Protein AF-A0A8J9SDW8-F1 (afdb_monomer_lite)

Secondary structure (DSSP, 8-state):
-HHHHHHHHHHHTTSTTSGGGHHHHHHHHHHHHT-GGGHHHHHHHHHHHHHHHHHHHHHHHHTT-HHHHHHHHHHHHHHHHHHH-TTSHHHHHHHHHHHHHHHHS-HHHHHHHHHHTTSTHHHHHHHHHHHPPPPGGG--S----HHHHHHHH--PPPTTT-

pLDDT: mean 86.59, std 12.47, range [45.09, 97.38]

Foldseek 3Di:
DLVVVLVVQQVVLVHNLQLLSLLSLVVVLVVQVVDPVRLVVNLVSLLSLLSSLQVLLVLCVVVVNLLLSLLSLLLSCVVCCVSNPCVHPSSVSSVVSSVVSLVPDDPVSVVLSVVC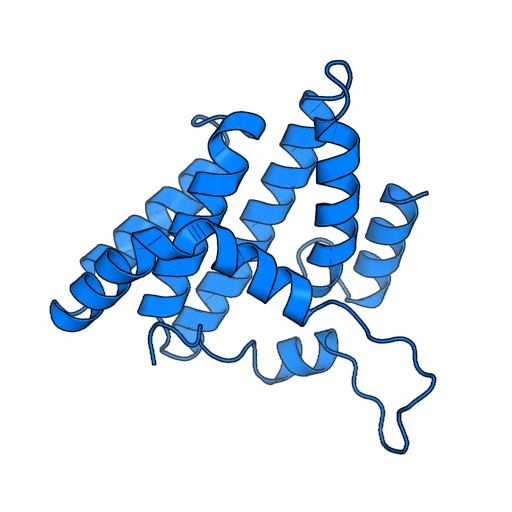NVVRPVSSVVSSVLSDDDPPPDDDDDDDHSSNVCVVRRDDGDPSRD

Structure (mmCIF, N/CA/C/O backbone):
data_AF-A0A8J9SDW8-F1
#
_entry.id   AF-A0A8J9SDW8-F1
#
loop_
_atom_site.group_PDB
_atom_site.id
_atom_site.type_symbol
_atom_site.label_atom_id
_atom_site.label_alt_id
_atom_site.label_comp_id
_atom_site.label_asym_id
_atom_site.label_entity_id
_atom_site.label_seq_id
_atom_site.pdbx_PDB_ins_code
_atom_site.Cartn_x
_atom_site.Cartn_y
_atom_site.Cartn_z
_atom_site.occupancy
_atom_site.B_iso_or_equiv
_atom_site.auth_seq_id
_atom_site.auth_comp_id
_atom_site.auth_asym_id
_atom_site.auth_atom_id
_atom_site.pdbx_PDB_model_num
ATOM 1 N N . MET A 1 1 ? 4.785 -6.252 -22.612 1.00 77.44 1 MET A N 1
ATOM 2 C CA . MET A 1 1 ? 3.365 -6.684 -22.536 1.00 77.44 1 MET A CA 1
ATOM 3 C C . MET A 1 1 ? 2.720 -6.301 -21.205 1.00 77.44 1 MET A C 1
ATOM 5 O O . MET A 1 1 ? 1.640 -5.732 -21.254 1.00 77.44 1 MET A O 1
ATOM 9 N N . LEU A 1 2 ? 3.369 -6.536 -20.055 1.00 84.56 2 LEU A N 1
ATOM 10 C CA . LEU A 1 2 ? 2.822 -6.205 -18.725 1.00 84.56 2 LEU A CA 1
ATOM 11 C C . LEU A 1 2 ? 2.604 -4.702 -18.482 1.00 84.56 2 LEU A C 1
ATOM 13 O O . LEU A 1 2 ? 1.553 -4.321 -17.991 1.00 84.56 2 LEU A O 1
ATOM 17 N N . GLU A 1 3 ? 3.521 -3.834 -18.913 1.00 84.88 3 GLU A N 1
ATOM 18 C CA . GLU A 1 3 ? 3.331 -2.375 -18.817 1.00 84.88 3 GLU A CA 1
ATOM 19 C C . GLU A 1 3 ? 2.068 -1.902 -19.559 1.00 84.88 3 GLU A C 1
ATOM 21 O O . GLU A 1 3 ? 1.244 -1.166 -19.021 1.00 84.88 3 GLU A O 1
ATOM 26 N N . LYS A 1 4 ? 1.857 -2.409 -20.781 1.00 87.12 4 LYS A N 1
ATOM 27 C CA . LYS A 1 4 ? 0.642 -2.140 -21.558 1.00 87.12 4 LYS A CA 1
ATOM 28 C C . LYS A 1 4 ? -0.612 -2.671 -20.857 1.00 87.12 4 LYS A C 1
ATOM 30 O O . LYS A 1 4 ? -1.649 -2.024 -20.931 1.00 87.12 4 LYS A O 1
ATOM 35 N N . ALA A 1 5 ? -0.524 -3.818 -20.181 1.00 85.00 5 ALA A N 1
ATOM 36 C CA . ALA A 1 5 ? -1.629 -4.342 -19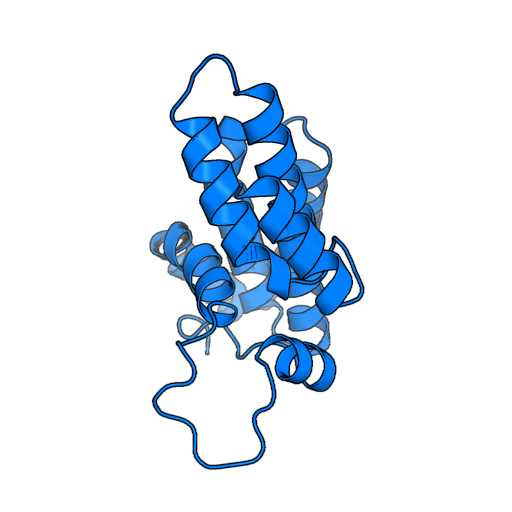.383 1.00 85.00 5 ALA A CA 1
ATOM 37 C C . ALA A 1 5 ? -1.952 -3.416 -18.198 1.00 85.00 5 ALA A C 1
ATOM 39 O O . ALA A 1 5 ? -3.113 -3.067 -18.018 1.00 85.00 5 ALA A O 1
ATOM 40 N N . ALA A 1 6 ? -0.942 -2.930 -17.468 1.00 87.06 6 ALA A N 1
ATOM 41 C CA . ALA A 1 6 ? -1.129 -1.983 -16.367 1.00 87.06 6 ALA A CA 1
ATOM 42 C C . ALA A 1 6 ? -1.748 -0.648 -16.828 1.00 87.06 6 ALA A C 1
ATOM 44 O O . ALA A 1 6 ? -2.579 -0.079 -16.120 1.00 87.06 6 ALA A O 1
ATOM 45 N N . LEU A 1 7 ? -1.375 -0.153 -18.014 1.00 89.12 7 LEU A N 1
ATOM 46 C CA . LEU A 1 7 ? -1.978 1.045 -18.613 1.00 89.12 7 LEU A CA 1
ATOM 47 C C . LEU A 1 7 ? -3.442 0.816 -19.001 1.00 89.12 7 LEU A C 1
ATOM 49 O O . LEU A 1 7 ? -4.305 1.585 -18.593 1.00 89.12 7 LEU A O 1
ATOM 53 N N . LEU A 1 8 ? -3.736 -0.276 -19.713 1.00 88.81 8 LEU A N 1
ATOM 54 C CA . LEU A 1 8 ? -5.112 -0.629 -20.077 1.00 88.81 8 LEU A CA 1
ATOM 55 C C . LEU A 1 8 ? -5.990 -0.829 -18.838 1.00 88.81 8 LEU A C 1
ATOM 57 O O . LEU A 1 8 ? -7.147 -0.413 -18.830 1.00 88.81 8 LEU A O 1
ATOM 61 N N . LYS A 1 9 ? -5.439 -1.440 -17.781 1.00 87.06 9 LYS A N 1
ATOM 62 C CA . LYS A 1 9 ? -6.146 -1.602 -16.513 1.00 87.06 9 LYS A CA 1
ATOM 63 C C . LYS A 1 9 ? -6.431 -0.249 -15.877 1.00 87.06 9 LYS A C 1
ATOM 65 O O . LYS A 1 9 ? -7.568 -0.031 -15.484 1.00 87.06 9 LYS A O 1
ATOM 70 N N . ALA A 1 10 ? -5.444 0.652 -15.826 1.00 89.81 10 ALA A N 1
ATOM 71 C CA . ALA A 1 10 ? -5.594 2.006 -15.290 1.00 89.81 10 ALA A CA 1
ATOM 72 C C . ALA A 1 10 ? -6.689 2.806 -16.008 1.00 89.81 10 ALA A C 1
ATOM 74 O O . ALA A 1 10 ? -7.493 3.451 -15.341 1.00 89.81 10 ALA A O 1
ATOM 75 N N . ASP A 1 11 ? -6.739 2.731 -17.340 1.00 90.75 11 ASP A N 1
ATOM 76 C CA . ASP A 1 11 ? -7.783 3.384 -18.135 1.00 90.75 11 ASP A CA 1
ATOM 77 C C . ASP A 1 11 ? -9.169 2.818 -17.804 1.00 90.75 11 ASP A C 1
ATOM 79 O O . ASP A 1 11 ? -10.135 3.566 -17.664 1.00 90.75 11 ASP A O 1
ATOM 83 N N . TRP A 1 12 ? -9.264 1.497 -17.633 1.00 86.62 12 TRP A N 1
ATOM 84 C CA . TRP A 1 12 ? -10.520 0.820 -17.319 1.00 86.62 12 TRP A CA 1
ATOM 85 C C . TRP A 1 12 ? -11.028 1.111 -15.897 1.00 86.62 12 TRP A C 1
ATOM 87 O O . TRP A 1 12 ? -12.217 1.365 -15.731 1.00 86.62 12 TRP A O 1
ATOM 97 N N . VAL A 1 13 ? -10.150 1.141 -14.885 1.00 85.94 13 VAL A N 1
ATOM 98 C CA . VAL A 1 13 ? -10.526 1.486 -13.495 1.00 85.94 13 VAL A CA 1
ATOM 99 C C . VAL A 1 13 ? -10.610 2.996 -13.230 1.00 85.94 13 VAL A C 1
ATOM 101 O O . VAL A 1 13 ? -10.759 3.419 -12.088 1.00 85.94 13 VAL A O 1
ATOM 104 N N . GLY A 1 14 ? -10.457 3.833 -14.261 1.00 85.00 14 GLY A N 1
ATOM 105 C CA . GLY A 1 14 ? -10.598 5.285 -14.138 1.00 85.00 14 GLY A CA 1
ATOM 106 C C . GLY A 1 14 ? -9.424 6.002 -13.461 1.00 85.00 14 GLY A C 1
ATOM 107 O O . GLY A 1 14 ? -9.571 7.151 -13.045 1.00 85.00 14 GLY A O 1
ATOM 108 N N . GLY A 1 15 ? -8.246 5.379 -13.358 1.00 89.00 15 GLY A N 1
ATOM 109 C CA . GLY A 1 15 ? -7.066 6.063 -12.841 1.00 89.00 15 GLY A CA 1
ATOM 110 C C . GLY A 1 15 ? -5.850 5.182 -12.574 1.00 89.00 15 GLY A C 1
ATOM 111 O O . GLY A 1 15 ? -5.934 4.028 -12.165 1.00 89.00 15 GLY A O 1
ATOM 112 N N . SER A 1 16 ? -4.666 5.782 -12.710 1.00 88.25 16 SER A N 1
ATOM 113 C CA . SER A 1 16 ? -3.375 5.122 -12.478 1.00 88.25 16 SER A CA 1
ATOM 114 C C . SER A 1 16 ? -3.069 4.821 -11.004 1.00 88.25 16 SER A C 1
ATOM 116 O O . SER A 1 16 ? -2.118 4.079 -10.732 1.00 88.25 16 SER A O 1
ATOM 118 N N . ARG A 1 17 ? -3.851 5.375 -10.069 1.00 90.19 17 ARG A N 1
ATOM 119 C CA . ARG A 1 17 ? -3.717 5.149 -8.622 1.00 90.19 17 ARG A CA 1
ATOM 120 C C . ARG A 1 17 ? -4.784 4.226 -8.029 1.00 90.19 17 ARG A C 1
ATOM 122 O O . ARG A 1 17 ? -4.687 3.864 -6.867 1.00 90.19 17 ARG A O 1
ATOM 129 N N . HIS A 1 18 ? -5.761 3.799 -8.821 1.00 91.69 18 HIS A N 1
ATOM 130 C CA . HIS A 1 18 ? -6.811 2.916 -8.330 1.00 91.69 18 HIS A CA 1
ATOM 131 C C . HIS A 1 18 ? -6.243 1.513 -8.011 1.00 91.69 18 HIS A C 1
ATOM 133 O O . HIS A 1 18 ? -5.499 0.955 -8.820 1.00 91.69 18 HIS A O 1
ATOM 139 N N . PRO A 1 19 ? -6.596 0.881 -6.878 1.00 92.56 19 PRO A N 1
ATOM 140 C CA . PRO A 1 19 ? -5.958 -0.361 -6.426 1.00 92.56 19 PRO A CA 1
ATOM 141 C C . PRO A 1 19 ? -6.199 -1.583 -7.317 1.00 92.56 19 PRO A C 1
ATOM 143 O O . PRO A 1 19 ? -5.419 -2.529 -7.293 1.00 92.56 19 PRO A O 1
ATOM 146 N N . GLY A 1 20 ? -7.197 -1.529 -8.193 1.00 91.69 20 GLY A N 1
ATOM 147 C CA . GLY A 1 20 ? -7.408 -2.516 -9.252 1.00 91.69 20 GLY A CA 1
ATOM 148 C C . GLY A 1 20 ? -6.257 -2.667 -10.257 1.00 91.69 20 GLY A C 1
ATOM 149 O O . GLY A 1 20 ? -6.291 -3.631 -11.009 1.00 91.69 20 GLY A O 1
ATOM 150 N N . VAL A 1 21 ? -5.256 -1.771 -10.276 1.00 93.56 21 VAL A N 1
ATOM 151 C CA . VAL A 1 21 ? -4.028 -1.947 -11.086 1.00 93.56 21 VAL A CA 1
ATOM 152 C C . VAL A 1 21 ? -2.898 -2.673 -10.348 1.00 93.56 21 VAL A C 1
ATOM 154 O O . VAL A 1 21 ? -1.838 -2.916 -10.926 1.00 93.56 21 VAL A O 1
ATOM 157 N N . LEU A 1 22 ? -3.069 -2.957 -9.051 1.00 94.44 22 LEU A N 1
ATOM 158 C CA . LEU A 1 22 ? -2.033 -3.583 -8.229 1.00 94.44 22 LEU A CA 1
ATOM 159 C C . LEU A 1 22 ? -1.574 -4.948 -8.763 1.00 94.44 22 LEU A C 1
ATOM 161 O O . LEU A 1 22 ? -0.366 -5.163 -8.736 1.00 94.44 22 LEU A O 1
ATOM 165 N N . PRO A 1 23 ? -2.448 -5.842 -9.273 1.00 93.44 23 PRO A N 1
ATOM 166 C CA . PRO A 1 23 ? -2.004 -7.119 -9.831 1.00 93.44 23 PRO A CA 1
ATOM 167 C C . PRO A 1 23 ? -1.002 -6.980 -10.980 1.00 93.44 23 PRO A C 1
ATOM 169 O O . PRO A 1 23 ? 0.033 -7.646 -10.996 1.00 93.44 23 PRO A O 1
ATOM 172 N N . GLU A 1 24 ? -1.277 -6.093 -11.937 1.00 94.00 24 GLU A N 1
ATOM 173 C CA . GLU A 1 24 ? -0.404 -5.880 -13.089 1.00 94.00 24 GLU A CA 1
ATOM 174 C C . GLU A 1 24 ? 0.905 -5.195 -12.687 1.00 94.00 24 GLU A C 1
ATOM 176 O O . GLU A 1 24 ? 1.962 -5.533 -13.224 1.00 94.00 24 GLU A O 1
ATOM 181 N N . LEU A 1 25 ? 0.850 -4.252 -11.738 1.00 95.25 25 LEU A N 1
ATOM 182 C CA . LEU A 1 25 ? 2.046 -3.605 -11.199 1.00 95.25 25 LEU A CA 1
ATOM 183 C C . LEU A 1 25 ? 2.905 -4.573 -10.384 1.00 95.25 25 LEU A C 1
ATOM 185 O O . LEU A 1 25 ? 4.124 -4.512 -10.492 1.00 95.25 25 LEU A O 1
ATOM 189 N N . ASP A 1 26 ? 2.295 -5.474 -9.615 1.00 95.19 26 ASP A N 1
ATOM 190 C CA . ASP A 1 26 ? 3.017 -6.478 -8.836 1.00 95.19 26 ASP A CA 1
ATOM 191 C C . ASP A 1 26 ? 3.762 -7.459 -9.748 1.00 95.19 26 ASP A C 1
ATOM 193 O O . ASP A 1 26 ? 4.966 -7.677 -9.596 1.00 95.19 26 ASP A O 1
ATOM 197 N N . ALA A 1 27 ? 3.077 -7.961 -10.781 1.00 94.31 27 ALA A N 1
ATOM 198 C CA . ALA A 1 27 ? 3.679 -8.833 -11.783 1.00 94.31 27 ALA A CA 1
ATOM 199 C C . ALA A 1 27 ? 4.805 -8.136 -12.568 1.00 94.31 27 ALA A C 1
ATOM 201 O O . ALA A 1 27 ? 5.842 -8.743 -12.841 1.00 94.31 27 ALA A O 1
ATOM 202 N N . LEU A 1 28 ? 4.615 -6.864 -12.939 1.00 95.19 28 LEU A N 1
ATOM 203 C CA . LEU A 1 28 ? 5.648 -6.071 -13.605 1.00 95.19 28 LEU A CA 1
ATOM 204 C C . LEU A 1 28 ? 6.846 -5.825 -12.680 1.00 95.19 28 LEU A C 1
ATOM 206 O O . LEU A 1 28 ? 7.979 -6.024 -13.105 1.00 95.19 28 LEU A O 1
ATOM 210 N N . GLY A 1 29 ? 6.603 -5.433 -11.429 1.00 94.69 29 GLY A N 1
ATOM 211 C CA . GLY A 1 29 ? 7.644 -5.177 -10.436 1.00 94.69 29 GLY A CA 1
ATOM 212 C C . GLY A 1 29 ? 8.521 -6.404 -10.209 1.00 94.69 29 GLY A C 1
ATOM 213 O O . GLY A 1 29 ? 9.737 -6.304 -10.322 1.00 94.69 29 GLY A O 1
ATOM 214 N N . GLY A 1 30 ? 7.912 -7.578 -10.014 1.00 94.62 30 GLY A N 1
ATOM 215 C CA . GLY A 1 30 ? 8.660 -8.826 -9.835 1.00 94.62 30 GLY A CA 1
ATOM 216 C C . GLY A 1 30 ? 9.508 -9.214 -11.053 1.00 94.62 30 GLY A C 1
ATOM 217 O O . GLY A 1 30 ? 10.603 -9.751 -10.898 1.00 94.62 30 GLY A O 1
ATOM 218 N N . LEU A 1 31 ? 9.044 -8.912 -12.273 1.00 95.44 31 LEU A N 1
ATOM 219 C CA . LEU A 1 31 ? 9.834 -9.132 -13.488 1.00 95.44 31 LEU A CA 1
ATOM 220 C C . LEU A 1 31 ? 11.046 -8.193 -13.563 1.00 95.44 31 LEU A C 1
ATOM 222 O O . LEU A 1 31 ? 12.125 -8.628 -13.959 1.00 95.44 31 LEU A O 1
ATOM 226 N N . LEU A 1 32 ? 10.863 -6.919 -13.210 1.00 95.50 32 LEU A N 1
ATOM 227 C CA . LEU A 1 32 ? 11.923 -5.910 -13.248 1.00 95.50 32 LEU A CA 1
ATOM 228 C C . LEU A 1 32 ? 12.981 -6.173 -12.171 1.00 95.50 32 LEU A C 1
ATOM 230 O O . LEU A 1 32 ? 14.171 -6.104 -12.453 1.00 95.50 32 LEU A O 1
ATOM 234 N N . GLU A 1 33 ? 12.558 -6.556 -10.966 1.00 94.44 33 GLU A N 1
ATOM 235 C CA . GLU A 1 33 ? 13.451 -6.906 -9.852 1.00 94.44 33 GLU A CA 1
ATOM 236 C C . GLU A 1 33 ? 14.367 -8.091 -10.171 1.00 94.44 33 GLU A C 1
ATOM 238 O O . GLU A 1 33 ? 15.486 -8.155 -9.665 1.00 94.44 33 GLU A O 1
ATOM 243 N N . ALA A 1 34 ? 13.926 -9.008 -11.038 1.00 95.19 34 ALA A N 1
ATOM 244 C CA . ALA A 1 34 ? 14.724 -10.150 -11.472 1.00 95.19 34 ALA A CA 1
ATOM 245 C C . ALA A 1 34 ? 15.902 -9.767 -12.392 1.00 95.19 34 ALA A C 1
ATOM 247 O O . ALA A 1 34 ? 16.725 -10.631 -12.704 1.00 95.19 34 ALA A O 1
ATOM 248 N N . ASN A 1 35 ? 15.991 -8.509 -12.841 1.00 93.69 35 ASN A N 1
ATOM 249 C CA . ASN A 1 35 ? 17.068 -8.018 -13.692 1.00 93.69 35 ASN A CA 1
ATOM 250 C C . ASN A 1 35 ? 17.765 -6.792 -13.071 1.00 93.69 35 ASN A C 1
ATOM 252 O O . ASN A 1 35 ? 17.161 -5.743 -12.848 1.00 93.69 35 ASN A O 1
ATOM 256 N N . GLU A 1 36 ? 19.071 -6.901 -12.822 1.00 91.94 36 GLU A N 1
ATOM 257 C CA . GLU A 1 36 ? 19.877 -5.824 -12.229 1.00 91.94 36 GLU A CA 1
ATOM 258 C C . GLU A 1 36 ? 19.964 -4.566 -13.110 1.00 91.94 36 GLU A C 1
ATOM 260 O O . GLU A 1 36 ? 20.147 -3.468 -12.592 1.00 91.94 36 GLU A O 1
ATOM 265 N N . GLU A 1 37 ? 19.783 -4.679 -14.428 1.00 94.62 37 GLU A N 1
ATOM 266 C CA . GLU A 1 37 ? 19.796 -3.511 -15.322 1.00 94.62 37 GLU A CA 1
ATOM 267 C C . GLU A 1 37 ? 18.527 -2.645 -15.182 1.00 94.62 37 GLU A C 1
ATOM 269 O O . GLU A 1 37 ? 18.509 -1.505 -15.636 1.00 94.62 37 GLU A O 1
ATOM 274 N N . TRP A 1 38 ? 17.472 -3.166 -14.543 1.00 95.44 38 TRP A N 1
ATOM 275 C CA . TRP A 1 38 ? 16.125 -2.577 -14.527 1.00 95.44 38 TRP A CA 1
ATOM 276 C C . TRP A 1 38 ? 15.725 -2.085 -13.129 1.00 95.44 38 TRP A C 1
ATOM 278 O O . TRP A 1 38 ? 14.546 -1.888 -12.839 1.00 95.44 38 TRP A O 1
ATOM 288 N N . GLN A 1 39 ? 16.700 -1.880 -12.240 1.00 93.19 39 GLN A N 1
ATOM 289 C CA . GLN A 1 39 ? 16.444 -1.508 -10.844 1.00 93.19 39 GLN A CA 1
ATOM 290 C C . GLN A 1 39 ? 15.747 -0.149 -10.704 1.00 93.19 39 GLN A C 1
ATOM 292 O O . GLN A 1 39 ? 14.920 0.024 -9.811 1.00 93.19 39 GLN A O 1
ATOM 297 N N . GLU A 1 40 ? 16.023 0.807 -11.595 1.00 94.56 40 GLU A N 1
ATOM 298 C CA . GLU A 1 40 ? 15.327 2.100 -11.591 1.00 94.56 40 GLU A CA 1
ATOM 299 C C . GLU A 1 40 ? 13.837 1.941 -11.926 1.00 94.56 40 GLU A C 1
ATOM 301 O O . GLU A 1 40 ? 12.982 2.506 -11.239 1.00 94.56 40 GLU A O 1
ATOM 306 N N . ASP A 1 41 ? 13.512 1.106 -12.915 1.00 94.94 41 ASP A N 1
ATOM 307 C CA . ASP A 1 41 ? 12.129 0.813 -13.292 1.00 94.94 41 ASP A CA 1
ATOM 308 C C . ASP A 1 41 ? 11.411 0.015 -12.197 1.00 94.94 41 ASP A C 1
ATOM 310 O O . ASP A 1 41 ? 10.263 0.316 -11.856 1.00 94.94 41 ASP A O 1
ATOM 314 N N . ALA A 1 42 ? 12.090 -0.965 -11.590 1.00 95.56 42 ALA A N 1
ATOM 315 C CA . ALA A 1 42 ? 11.575 -1.706 -10.440 1.00 95.56 42 ALA A CA 1
ATOM 316 C C . ALA A 1 42 ? 11.235 -0.755 -9.281 1.00 95.56 42 ALA A C 1
ATOM 318 O O . ALA A 1 42 ? 10.125 -0.787 -8.741 1.00 95.56 42 ALA A O 1
ATOM 319 N N . SER A 1 43 ? 12.158 0.155 -8.958 1.00 95.50 43 SER A N 1
ATOM 320 C CA . SER A 1 43 ? 11.987 1.187 -7.934 1.00 95.50 43 SER A CA 1
ATOM 321 C C . SER A 1 43 ? 10.791 2.095 -8.234 1.00 95.50 43 SER A C 1
ATOM 323 O O . SER A 1 43 ? 9.955 2.333 -7.358 1.00 95.50 43 SER A O 1
ATOM 325 N N . ALA A 1 44 ? 10.633 2.539 -9.484 1.00 95.06 44 ALA A N 1
ATOM 326 C CA . ALA A 1 44 ? 9.490 3.342 -9.912 1.00 95.06 44 ALA A CA 1
ATOM 327 C C . ALA A 1 44 ? 8.154 2.587 -9.777 1.00 95.06 44 ALA A C 1
ATOM 329 O O . ALA A 1 44 ? 7.177 3.143 -9.258 1.00 95.06 44 ALA A O 1
ATOM 330 N N . VAL A 1 45 ? 8.098 1.316 -10.187 1.00 96.19 45 VAL A N 1
ATOM 331 C CA . VAL A 1 45 ? 6.888 0.486 -10.084 1.00 96.19 45 VAL A CA 1
ATOM 332 C C . VAL A 1 45 ? 6.507 0.249 -8.622 1.00 96.19 45 VAL A C 1
ATOM 334 O O . VAL A 1 45 ? 5.362 0.511 -8.241 1.00 96.19 45 VAL A O 1
ATOM 337 N N . ARG A 1 46 ? 7.453 -0.149 -7.765 1.00 96.50 46 ARG A N 1
ATOM 338 C CA . ARG A 1 46 ? 7.195 -0.342 -6.328 1.00 96.50 46 ARG A CA 1
ATOM 339 C C . ARG A 1 46 ? 6.875 0.970 -5.610 1.00 96.50 46 ARG A C 1
ATOM 341 O O . ARG A 1 46 ? 5.982 1.016 -4.764 1.00 96.50 46 ARG A O 1
ATOM 348 N N . GLY A 1 47 ? 7.508 2.072 -6.008 1.00 96.12 47 GLY A N 1
ATOM 349 C CA . GLY A 1 47 ? 7.198 3.419 -5.531 1.00 96.12 47 GLY A CA 1
ATOM 350 C C . GLY A 1 47 ? 5.763 3.848 -5.852 1.00 96.12 47 GLY A C 1
ATOM 351 O O . GLY A 1 47 ? 5.109 4.483 -5.014 1.00 96.12 47 GLY A O 1
ATOM 352 N N . ARG A 1 48 ? 5.248 3.463 -7.028 1.00 95.62 48 ARG A N 1
ATOM 353 C CA . ARG A 1 48 ? 3.840 3.642 -7.406 1.00 95.62 48 ARG A CA 1
ATOM 354 C C . ARG A 1 48 ? 2.922 2.748 -6.579 1.00 95.62 48 ARG A C 1
ATOM 356 O O . ARG A 1 48 ? 1.933 3.255 -6.058 1.00 95.62 48 ARG A O 1
ATOM 363 N N . MET A 1 49 ? 3.255 1.468 -6.401 1.00 96.94 49 MET A N 1
ATOM 364 C CA . MET A 1 49 ? 2.467 0.551 -5.565 1.00 96.94 49 MET A CA 1
ATOM 365 C C . MET A 1 49 ? 2.326 1.065 -4.128 1.00 96.94 49 MET A C 1
ATOM 367 O O . MET A 1 49 ? 1.214 1.103 -3.611 1.00 96.94 49 MET A O 1
ATOM 371 N N . LEU A 1 50 ? 3.405 1.562 -3.512 1.00 96.94 50 LEU A N 1
ATOM 372 C CA . LEU A 1 50 ? 3.352 2.213 -2.194 1.00 96.94 50 LEU A CA 1
ATOM 373 C C . LEU A 1 50 ? 2.343 3.370 -2.157 1.00 96.94 50 LEU A C 1
ATOM 375 O O . LEU A 1 50 ? 1.581 3.505 -1.203 1.00 96.94 50 LEU A O 1
ATOM 379 N N . GLY A 1 51 ? 2.312 4.195 -3.206 1.00 96.19 51 GLY A N 1
ATOM 380 C CA . GLY A 1 51 ? 1.369 5.307 -3.314 1.00 96.19 51 GLY A CA 1
ATOM 381 C C . GLY A 1 51 ? -0.096 4.871 -3.420 1.00 96.19 51 GLY A C 1
ATOM 382 O O . GLY A 1 51 ? -0.969 5.609 -2.970 1.00 96.19 51 GLY A O 1
ATOM 383 N N . ILE A 1 52 ? -0.363 3.696 -3.990 1.00 96.06 52 ILE A N 1
ATOM 384 C CA . ILE A 1 52 ? -1.702 3.098 -4.087 1.00 96.06 52 ILE A CA 1
ATOM 385 C C . ILE A 1 52 ? -2.098 2.452 -2.756 1.00 96.06 52 ILE A C 1
ATOM 387 O O . ILE A 1 52 ? -3.198 2.667 -2.256 1.00 96.06 52 ILE A O 1
ATOM 391 N N . LEU A 1 53 ? -1.185 1.703 -2.133 1.00 96.50 53 LEU A N 1
ATOM 392 C CA . LEU A 1 53 ? -1.409 1.073 -0.828 1.00 96.50 53 LEU A CA 1
ATOM 393 C C . LEU A 1 53 ? -1.657 2.114 0.272 1.00 96.50 53 LEU A C 1
ATOM 395 O O . LEU A 1 53 ? -2.426 1.855 1.196 1.00 96.50 53 LEU A O 1
ATOM 399 N N . LEU A 1 54 ? -1.072 3.308 0.143 1.00 97.00 54 LEU A N 1
ATOM 400 C CA . LEU A 1 54 ? -1.390 4.453 0.992 1.00 97.00 54 LEU A CA 1
ATOM 401 C C . LEU A 1 54 ? -2.849 4.908 0.853 1.00 97.00 54 LEU A C 1
ATOM 403 O O . LEU A 1 54 ? -3.496 5.162 1.865 1.00 97.00 54 LEU A O 1
ATOM 407 N N . GLU A 1 55 ? -3.390 4.956 -0.366 1.00 95.44 55 GLU A N 1
ATOM 408 C CA . GLU A 1 55 ? -4.801 5.304 -0.588 1.00 95.44 55 GLU A CA 1
ATOM 409 C C . GLU A 1 55 ? -5.744 4.222 -0.048 1.00 95.44 55 GLU A C 1
ATOM 411 O O . GLU A 1 55 ? -6.760 4.539 0.568 1.00 95.44 55 GLU A O 1
ATOM 416 N N . VAL A 1 56 ? -5.374 2.945 -0.195 1.00 94.88 56 VAL A N 1
ATOM 417 C CA . VAL A 1 56 ? -6.107 1.826 0.422 1.00 94.88 56 VAL A CA 1
ATOM 418 C C . VAL A 1 56 ? -6.093 1.944 1.950 1.00 94.88 56 VAL A C 1
ATOM 420 O O . VAL A 1 56 ? -7.124 1.765 2.596 1.00 94.88 56 VAL A O 1
ATOM 423 N N . ALA A 1 57 ? -4.949 2.292 2.545 1.00 94.94 57 ALA A N 1
ATOM 424 C CA . ALA A 1 57 ? -4.850 2.525 3.982 1.00 94.94 57 ALA A CA 1
ATOM 425 C C . ALA A 1 57 ? -5.727 3.705 4.434 1.00 94.94 57 ALA A C 1
ATOM 427 O O . ALA A 1 57 ? -6.423 3.599 5.442 1.00 94.94 57 ALA A O 1
ATOM 428 N N . ASP A 1 58 ? -5.762 4.805 3.681 1.00 94.81 58 ASP A N 1
ATOM 429 C CA . ASP A 1 58 ? -6.653 5.931 3.976 1.00 94.81 58 ASP A CA 1
ATOM 430 C C . ASP A 1 58 ? -8.134 5.550 3.853 1.00 94.81 58 ASP A C 1
ATOM 432 O O . ASP A 1 58 ? -8.955 6.002 4.658 1.00 94.81 58 ASP A O 1
ATOM 436 N N . ARG A 1 59 ? -8.483 4.655 2.921 1.00 93.56 59 ARG A N 1
ATOM 437 C CA . ARG A 1 59 ? -9.834 4.093 2.834 1.00 93.56 59 ARG A CA 1
ATOM 438 C C . ARG A 1 59 ? -10.178 3.258 4.066 1.00 93.56 59 ARG A C 1
ATOM 440 O O . ARG A 1 59 ? -11.253 3.462 4.623 1.00 93.56 59 ARG A O 1
ATOM 447 N N . TYR A 1 60 ? -9.270 2.403 4.547 1.00 92.81 60 TYR A N 1
ATOM 448 C CA . TYR A 1 60 ? -9.459 1.690 5.818 1.00 92.81 60 TYR A CA 1
ATOM 449 C C . TYR A 1 60 ? -9.694 2.657 6.983 1.00 92.81 60 TYR A C 1
ATOM 451 O O . TYR A 1 60 ? -10.616 2.452 7.768 1.00 92.81 60 TYR A O 1
ATOM 459 N N . VAL A 1 61 ? -8.930 3.750 7.076 1.00 93.44 61 VAL A N 1
ATOM 460 C CA . VAL A 1 61 ? -9.147 4.779 8.110 1.00 93.44 61 VAL A CA 1
ATOM 461 C C . VAL A 1 61 ? -10.552 5.377 8.014 1.00 93.44 61 VAL A C 1
ATOM 463 O O . VAL A 1 61 ? -11.217 5.521 9.038 1.00 93.44 61 VAL A O 1
ATOM 466 N N . GLY A 1 62 ? -11.026 5.682 6.802 1.00 91.88 62 GLY A N 1
ATOM 467 C CA . GLY A 1 62 ? -12.387 6.177 6.567 1.00 91.88 62 GLY A CA 1
ATOM 468 C C . GLY A 1 62 ? -13.490 5.204 7.004 1.00 91.88 62 GLY A C 1
ATOM 469 O O . GLY A 1 62 ? -14.578 5.646 7.363 1.00 91.88 62 GLY A O 1
ATOM 470 N N . LEU A 1 63 ? -13.194 3.903 7.028 1.00 90.38 63 LEU A N 1
ATOM 471 C CA . LEU A 1 63 ? -14.083 2.839 7.506 1.00 90.38 63 LEU A CA 1
ATOM 472 C C . LEU A 1 63 ? -13.929 2.543 9.011 1.00 90.38 63 LEU A C 1
ATOM 474 O O . LEU A 1 63 ? -14.610 1.669 9.533 1.00 90.38 63 LEU A O 1
ATOM 478 N N . GLY A 1 64 ? -13.054 3.263 9.724 1.00 91.31 64 GLY A N 1
ATOM 479 C CA . GLY A 1 64 ? -12.763 3.031 11.146 1.00 91.31 64 GLY A CA 1
ATOM 480 C C . GLY A 1 64 ? -11.668 1.989 11.411 1.00 91.31 64 GLY A C 1
ATOM 481 O O . GLY A 1 64 ? -11.285 1.768 12.558 1.00 91.31 64 GLY A O 1
ATOM 482 N N . GLU A 1 65 ? -11.079 1.413 10.366 1.00 91.62 65 GLU A N 1
ATOM 483 C CA . GLU A 1 65 ? -10.135 0.291 10.418 1.00 91.62 65 GLU A CA 1
ATOM 484 C C . GLU A 1 65 ? -8.673 0.752 10.530 1.00 91.62 65 GLU A C 1
ATOM 486 O O . GLU A 1 65 ? -7.787 0.357 9.767 1.00 91.62 65 GLU A O 1
ATOM 491 N N . SER A 1 66 ? -8.394 1.620 11.506 1.00 93.12 66 SER A N 1
ATOM 492 C CA . SER A 1 66 ? -7.078 2.268 11.645 1.00 93.12 66 SER A CA 1
ATOM 493 C C . SER A 1 66 ? -5.939 1.284 11.952 1.00 93.12 66 SER A C 1
ATOM 495 O O . SER A 1 66 ? -4.804 1.502 11.521 1.00 93.12 66 SER A O 1
ATOM 497 N N . ALA A 1 67 ? -6.228 0.174 12.641 1.00 91.19 67 ALA A N 1
ATOM 498 C CA . ALA A 1 67 ? -5.256 -0.897 12.869 1.00 91.19 67 ALA A CA 1
ATOM 499 C C . ALA A 1 67 ? -4.870 -1.608 11.559 1.00 91.19 67 ALA A C 1
ATOM 501 O O . ALA A 1 67 ? -3.682 -1.809 11.300 1.00 91.19 67 ALA A O 1
ATOM 502 N N . SER A 1 68 ? -5.854 -1.929 10.709 1.00 91.25 68 SER A N 1
ATOM 503 C CA . SER A 1 68 ? -5.628 -2.533 9.386 1.00 91.25 68 SER A CA 1
ATOM 504 C C . SER A 1 68 ? -4.841 -1.600 8.469 1.00 91.25 68 SER A C 1
ATOM 506 O O . SER A 1 68 ? -3.895 -2.038 7.814 1.00 91.25 68 SER A O 1
ATOM 508 N N . ALA A 1 69 ? -5.165 -0.304 8.482 1.00 94.12 69 ALA A N 1
ATOM 509 C CA . ALA A 1 69 ? -4.423 0.719 7.750 1.00 94.12 69 ALA A CA 1
ATOM 510 C C . ALA A 1 69 ? -2.945 0.771 8.168 1.00 94.12 69 ALA A C 1
ATOM 512 O O . ALA A 1 69 ? -2.054 0.723 7.321 1.00 94.12 69 ALA A O 1
ATOM 513 N N . CYS A 1 70 ? -2.674 0.824 9.475 1.00 94.38 70 CYS A N 1
ATOM 514 C CA . CYS A 1 70 ? -1.311 0.865 10.004 1.00 94.38 70 CYS A CA 1
ATOM 515 C C . CYS A 1 70 ? -0.521 -0.398 9.625 1.00 94.38 70 CYS A C 1
ATOM 517 O O . CYS A 1 70 ? 0.583 -0.300 9.088 1.00 94.38 70 CYS A O 1
ATOM 519 N N . ALA A 1 71 ? -1.112 -1.579 9.822 1.00 91.88 71 ALA A N 1
ATOM 520 C CA . ALA A 1 71 ? -0.468 -2.847 9.496 1.00 91.88 71 ALA A CA 1
ATOM 521 C C . ALA A 1 71 ? -0.175 -3.002 7.993 1.00 91.88 71 ALA A C 1
ATOM 523 O O . ALA A 1 71 ? 0.878 -3.529 7.632 1.00 91.88 71 ALA A O 1
ATOM 524 N N . LEU A 1 72 ? -1.067 -2.518 7.119 1.00 93.94 72 LEU A N 1
ATOM 525 C CA . LEU A 1 72 ? -0.834 -2.505 5.674 1.00 93.94 72 LEU A CA 1
ATOM 526 C C . LEU A 1 72 ? 0.366 -1.626 5.304 1.00 93.94 72 LEU A C 1
ATOM 528 O O . LEU A 1 72 ? 1.200 -2.041 4.503 1.00 93.94 72 LEU A O 1
ATOM 532 N N . LEU A 1 73 ? 0.476 -0.430 5.887 1.00 94.81 73 LEU A N 1
ATOM 533 C CA . LEU A 1 73 ? 1.581 0.486 5.596 1.00 94.81 73 LEU A CA 1
ATOM 534 C C . LEU A 1 73 ? 2.925 -0.044 6.104 1.00 94.81 73 LEU A C 1
ATOM 536 O O . LEU A 1 73 ? 3.918 0.039 5.384 1.00 94.81 73 LEU A O 1
ATOM 540 N N . GLU A 1 74 ? 2.963 -0.619 7.310 1.00 92.50 74 GLU A N 1
ATOM 541 C CA . GLU A 1 74 ? 4.169 -1.282 7.829 1.00 92.50 74 GLU A CA 1
ATOM 542 C C . GLU A 1 74 ? 4.599 -2.451 6.924 1.00 92.50 74 GLU A C 1
ATOM 544 O O . GLU A 1 74 ? 5.793 -2.649 6.694 1.00 92.50 74 GLU A O 1
ATOM 549 N N . ALA A 1 75 ? 3.633 -3.182 6.360 1.00 91.94 75 ALA A N 1
ATOM 550 C CA . ALA A 1 75 ? 3.875 -4.232 5.377 1.00 91.94 75 ALA A CA 1
ATOM 551 C C . ALA A 1 75 ? 4.425 -3.750 4.055 1.00 91.94 75 ALA A C 1
ATOM 553 O O . ALA A 1 75 ? 5.475 -4.231 3.631 1.00 91.94 75 ALA A O 1
ATOM 554 N N . ALA A 1 76 ? 3.772 -2.767 3.457 1.00 93.44 76 ALA A N 1
ATOM 555 C CA . ALA A 1 76 ? 4.198 -2.219 2.187 1.00 93.44 76 ALA A CA 1
ATOM 556 C C . ALA A 1 76 ? 5.627 -1.660 2.264 1.00 93.44 76 ALA A C 1
ATOM 558 O O . ALA A 1 76 ? 6.435 -1.901 1.371 1.00 93.44 76 ALA A O 1
ATOM 559 N N . MET A 1 77 ? 5.968 -0.962 3.354 1.00 92.56 77 MET A N 1
ATOM 560 C CA . MET A 1 77 ? 7.325 -0.449 3.550 1.00 92.56 77 MET A CA 1
ATOM 561 C C . MET A 1 77 ? 8.346 -1.570 3.694 1.00 92.56 77 MET A C 1
ATOM 563 O O . MET A 1 77 ? 9.341 -1.554 2.985 1.00 92.56 77 MET A O 1
ATOM 567 N N . ARG A 1 78 ? 8.097 -2.562 4.555 1.00 90.50 78 ARG A N 1
ATOM 568 C CA . ARG A 1 78 ? 9.050 -3.660 4.764 1.00 90.50 78 ARG A CA 1
ATOM 569 C C . ARG A 1 78 ? 9.310 -4.466 3.493 1.00 90.50 78 ARG A C 1
ATOM 571 O O . ARG A 1 78 ? 10.401 -4.993 3.320 1.00 90.50 78 ARG A O 1
ATOM 578 N N . GLU A 1 79 ? 8.297 -4.611 2.648 1.00 91.31 79 GLU A N 1
ATOM 579 C CA . GLU A 1 79 ? 8.412 -5.374 1.407 1.00 91.31 79 GLU A CA 1
ATOM 580 C C . GLU A 1 79 ? 9.195 -4.615 0.333 1.00 91.31 79 GLU A C 1
ATOM 582 O O . GLU A 1 79 ? 9.999 -5.211 -0.375 1.00 91.31 79 GLU A O 1
ATOM 587 N N . TYR A 1 80 ? 8.998 -3.298 0.232 1.00 92.62 80 TYR A N 1
ATOM 588 C CA . TYR A 1 80 ? 9.504 -2.518 -0.898 1.00 92.62 80 TYR A CA 1
ATOM 589 C C . TYR A 1 80 ? 10.635 -1.544 -0.557 1.00 92.62 80 TYR A C 1
ATOM 591 O O . TYR A 1 80 ? 11.195 -0.943 -1.470 1.00 92.62 80 TYR A O 1
ATOM 599 N N . GLU A 1 81 ? 11.008 -1.357 0.713 1.00 91.19 81 GLU A N 1
ATOM 600 C CA . GLU A 1 81 ? 12.018 -0.359 1.099 1.00 91.19 81 GLU A CA 1
ATOM 601 C C . GLU A 1 81 ? 13.408 -0.615 0.513 1.00 91.19 81 GLU A C 1
ATOM 603 O O . GLU A 1 81 ? 14.092 0.351 0.179 1.00 91.19 81 GLU A O 1
ATOM 608 N N . GLU A 1 82 ? 13.811 -1.877 0.352 1.00 92.06 82 GLU A N 1
ATOM 609 C CA . GLU A 1 82 ? 15.111 -2.245 -0.225 1.00 92.06 82 GLU A CA 1
ATOM 610 C C . GLU A 1 82 ? 15.187 -1.851 -1.708 1.00 92.06 82 GLU A C 1
ATOM 612 O O . GLU A 1 82 ? 16.168 -1.258 -2.148 1.00 92.06 82 GLU A O 1
ATOM 617 N N . VAL A 1 83 ? 14.111 -2.099 -2.463 1.00 94.00 83 VAL A N 1
ATOM 618 C CA . VAL A 1 83 ? 14.028 -1.806 -3.906 1.00 94.00 83 VAL A CA 1
ATOM 619 C C . VAL A 1 83 ? 13.799 -0.313 -4.161 1.00 94.00 83 VAL A C 1
ATOM 621 O O . VAL A 1 83 ? 14.383 0.295 -5.057 1.00 94.00 83 V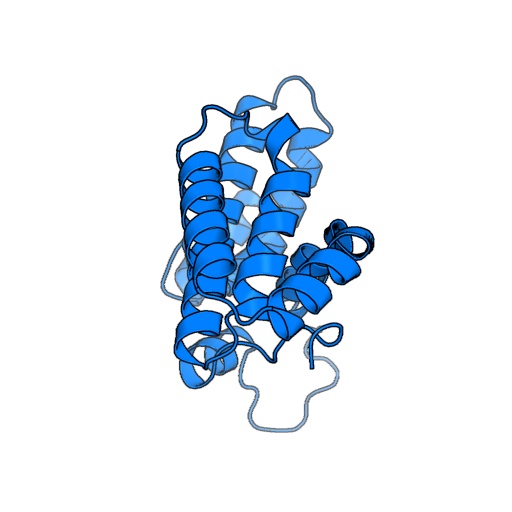AL A O 1
ATOM 624 N N . VAL A 1 84 ? 12.934 0.315 -3.364 1.00 94.62 84 VAL A N 1
ATOM 625 C CA . VAL A 1 84 ? 12.532 1.717 -3.550 1.00 94.62 84 VAL A CA 1
ATOM 626 C C . VAL A 1 84 ? 13.540 2.690 -2.927 1.00 94.62 84 VAL A C 1
ATOM 628 O O . VAL A 1 84 ? 13.722 3.815 -3.397 1.00 94.62 84 VAL A O 1
ATOM 631 N N . GLY A 1 85 ? 14.206 2.269 -1.855 1.00 94.00 85 GLY A N 1
ATOM 632 C CA . GLY A 1 85 ? 15.129 3.070 -1.069 1.00 94.00 85 GLY A CA 1
ATOM 633 C C . GLY A 1 85 ? 14.439 3.956 -0.024 1.00 94.00 85 GLY A C 1
ATOM 634 O O . GLY A 1 85 ? 13.474 4.679 -0.286 1.00 94.00 85 GLY A O 1
ATOM 635 N N . LEU A 1 86 ? 15.026 4.009 1.176 1.00 92.31 86 LEU A N 1
ATOM 636 C CA . LEU A 1 86 ? 14.509 4.745 2.345 1.00 92.31 86 LEU A CA 1
ATOM 637 C C . LEU A 1 86 ? 14.261 6.247 2.114 1.00 92.31 86 LEU A C 1
ATOM 639 O O . LEU A 1 86 ? 13.478 6.888 2.818 1.00 92.31 86 LEU A O 1
ATOM 643 N N . LYS A 1 87 ? 14.957 6.859 1.148 1.00 91.75 87 LYS A N 1
ATOM 644 C CA . LYS A 1 87 ? 14.830 8.297 0.863 1.00 91.75 87 LYS A CA 1
ATOM 645 C C . LYS A 1 87 ? 13.667 8.629 -0.071 1.00 91.75 87 LYS A C 1
ATOM 647 O O . LYS A 1 87 ? 13.348 9.821 -0.180 1.00 91.75 87 LYS A O 1
ATOM 652 N N . HIS A 1 88 ? 13.044 7.632 -0.695 1.00 91.31 88 HIS A N 1
ATOM 653 C CA . HIS A 1 88 ? 11.986 7.832 -1.673 1.00 91.31 88 HIS A CA 1
ATOM 654 C C . HIS A 1 88 ? 10.748 8.509 -1.051 1.00 91.31 88 HIS A C 1
ATOM 656 O O . HIS A 1 88 ? 10.371 8.189 0.085 1.00 91.31 88 HIS A O 1
ATOM 662 N N . PRO A 1 89 ? 10.080 9.436 -1.764 1.00 94.19 89 PRO A N 1
ATOM 663 C CA . PRO A 1 89 ? 8.902 10.134 -1.248 1.00 94.19 89 PRO A CA 1
ATOM 664 C C . PRO A 1 89 ? 7.770 9.204 -0.792 1.00 94.19 89 PRO A C 1
ATOM 666 O O . PRO A 1 89 ? 7.215 9.429 0.282 1.00 94.19 89 PRO A O 1
ATOM 669 N N . SER A 1 90 ? 7.465 8.141 -1.547 1.00 92.56 90 SER A N 1
ATOM 670 C CA . SER A 1 90 ? 6.394 7.193 -1.187 1.00 92.56 90 SER A CA 1
ATOM 671 C C . SER A 1 90 ? 6.680 6.441 0.114 1.00 92.56 90 SER A C 1
ATOM 673 O O . SER A 1 90 ? 5.777 6.293 0.934 1.00 92.56 90 SER A O 1
ATOM 675 N N . VAL A 1 91 ? 7.934 6.029 0.347 1.00 94.56 91 VAL A N 1
ATOM 676 C CA . VAL A 1 91 ? 8.342 5.360 1.597 1.00 94.56 91 VAL A CA 1
ATOM 677 C C . VAL A 1 91 ? 8.161 6.314 2.775 1.00 94.56 91 VAL A C 1
ATOM 679 O O . VAL A 1 91 ? 7.520 5.974 3.764 1.00 94.56 91 VAL A O 1
ATOM 682 N N . LYS A 1 92 ? 8.624 7.564 2.639 1.00 96.19 92 LYS A N 1
ATOM 683 C CA . LYS A 1 92 ? 8.447 8.598 3.673 1.00 96.19 92 LYS A CA 1
ATOM 684 C C . LYS A 1 92 ? 6.978 8.902 3.965 1.00 96.19 92 LYS A C 1
ATOM 686 O O . LYS A 1 92 ? 6.634 9.153 5.118 1.00 96.19 92 LYS A O 1
ATOM 691 N N . ALA A 1 93 ? 6.127 8.923 2.940 1.00 95.81 93 ALA A N 1
ATOM 692 C CA . ALA A 1 93 ? 4.696 9.154 3.103 1.00 95.81 93 ALA A CA 1
ATOM 693 C C . ALA A 1 93 ? 4.036 8.008 3.885 1.00 95.81 93 ALA A C 1
ATOM 695 O O . ALA A 1 93 ? 3.345 8.272 4.869 1.00 95.81 93 ALA A O 1
ATOM 696 N N . CYS A 1 94 ? 4.326 6.755 3.513 1.00 95.75 94 CYS A N 1
ATOM 697 C CA . CYS A 1 94 ? 3.846 5.575 4.233 1.00 95.75 94 CYS A CA 1
ATOM 698 C C . CYS A 1 94 ? 4.329 5.570 5.687 1.00 95.75 94 CYS A C 1
ATOM 700 O O . CYS A 1 94 ? 3.525 5.352 6.589 1.00 95.75 94 CYS A O 1
ATOM 702 N N . PHE A 1 95 ? 5.604 5.897 5.924 1.00 95.94 95 PHE A N 1
ATOM 703 C CA . PHE A 1 95 ? 6.190 5.937 7.265 1.00 95.94 95 PHE A CA 1
ATOM 704 C C . PHE A 1 95 ? 5.474 6.943 8.161 1.00 95.94 95 PHE A C 1
ATOM 706 O O . PHE A 1 95 ? 4.970 6.585 9.223 1.00 95.94 95 PHE A O 1
ATOM 713 N N . ARG A 1 96 ? 5.363 8.197 7.704 1.00 97.31 96 ARG A N 1
ATOM 714 C CA . ARG A 1 96 ? 4.688 9.261 8.461 1.00 97.31 96 ARG A CA 1
ATOM 715 C C . ARG A 1 96 ? 3.236 8.910 8.749 1.00 97.31 96 ARG A C 1
ATOM 717 O O . ARG A 1 96 ? 2.741 9.182 9.840 1.00 97.31 96 ARG A O 1
ATOM 724 N N . ARG A 1 97 ? 2.546 8.317 7.771 1.00 97.38 97 ARG A N 1
ATOM 725 C CA . ARG A 1 97 ? 1.148 7.931 7.935 1.00 97.38 97 ARG A CA 1
ATOM 726 C C . ARG A 1 97 ? 1.000 6.784 8.934 1.00 97.38 97 ARG A C 1
ATOM 728 O O . ARG A 1 97 ? 0.145 6.872 9.808 1.00 97.38 97 ARG A O 1
ATOM 735 N N . ALA A 1 98 ?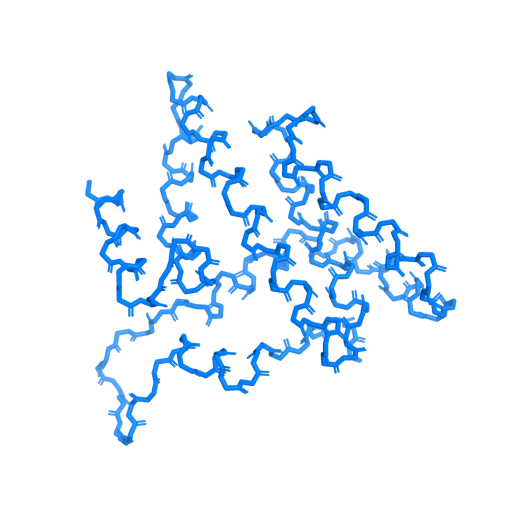 1.851 5.764 8.860 1.00 95.19 98 ALA A N 1
ATOM 736 C CA . ALA A 1 98 ? 1.859 4.655 9.810 1.00 95.19 98 ALA A CA 1
ATOM 737 C C . ALA A 1 98 ? 2.166 5.130 11.239 1.00 95.19 98 ALA A C 1
ATOM 739 O O . ALA A 1 98 ? 1.457 4.745 12.164 1.00 95.19 98 ALA A O 1
ATOM 740 N N . GLU A 1 99 ? 3.156 6.010 11.413 1.00 95.94 99 GLU A N 1
ATOM 741 C CA . GLU A 1 99 ? 3.522 6.600 12.709 1.00 95.94 99 GLU A CA 1
ATOM 742 C C . GLU A 1 99 ? 2.368 7.413 13.311 1.00 95.94 99 GLU A C 1
ATOM 744 O O . GLU A 1 99 ? 2.037 7.258 14.491 1.00 95.94 99 GLU A O 1
ATOM 749 N N . GLN A 1 100 ? 1.710 8.239 12.491 1.00 96.81 100 GLN A N 1
ATOM 750 C CA . GLN A 1 100 ? 0.539 9.005 12.907 1.00 96.81 100 GLN A CA 1
ATOM 751 C C . GLN A 1 100 ? -0.604 8.085 13.352 1.00 96.81 100 GLN A C 1
ATOM 753 O O . GLN A 1 100 ? -1.211 8.325 14.394 1.00 96.81 100 GLN A O 1
ATOM 758 N N . LEU A 1 101 ? -0.906 7.044 12.568 1.00 95.50 101 LEU A N 1
ATOM 759 C CA . LEU A 1 101 ? -1.955 6.087 12.908 1.00 95.50 101 LEU A CA 1
ATOM 760 C C . LEU A 1 101 ? -1.620 5.373 14.211 1.00 95.50 101 LEU A C 1
ATOM 762 O O . LEU A 1 101 ? -2.415 5.425 15.143 1.00 95.50 101 LEU A O 1
ATOM 766 N N . LEU A 1 102 ? -0.421 4.798 14.315 1.00 93.75 102 LEU A N 1
ATOM 767 C CA . LEU A 1 102 ? 0.021 4.070 15.498 1.00 93.75 102 LEU A CA 1
ATOM 768 C C . LEU A 1 102 ? -0.053 4.933 16.763 1.00 93.75 102 LEU A C 1
ATOM 770 O O . LEU A 1 102 ? -0.498 4.448 17.796 1.00 93.75 102 LEU A O 1
ATOM 774 N N . SER A 1 103 ? 0.317 6.214 16.682 1.00 94.75 103 SER A N 1
ATOM 775 C CA . SER A 1 103 ? 0.268 7.146 17.820 1.00 94.75 103 SER A CA 1
ATOM 776 C C . SER A 1 103 ? -1.153 7.450 18.303 1.00 94.75 103 SER A C 1
ATOM 778 O O . SER A 1 103 ? -1.350 7.745 19.479 1.00 94.75 103 SER A O 1
ATOM 780 N N . ASN A 1 104 ? -2.138 7.365 17.408 1.00 95.00 104 ASN A N 1
ATOM 781 C CA . ASN A 1 104 ? -3.546 7.619 17.713 1.00 95.00 104 ASN A CA 1
ATOM 782 C C . ASN A 1 104 ? -4.315 6.347 18.100 1.00 95.00 104 ASN A C 1
ATOM 784 O O . ASN A 1 104 ? -5.471 6.436 18.516 1.00 95.00 104 ASN A O 1
ATOM 788 N N . LEU A 1 105 ? -3.705 5.166 17.950 1.00 93.56 105 LEU A N 1
ATOM 789 C CA . LEU A 1 105 ? -4.349 3.898 18.260 1.00 93.56 105 LEU A CA 1
ATOM 790 C C . LEU A 1 105 ? -4.412 3.642 19.780 1.00 93.56 105 LEU A C 1
ATOM 792 O O . LEU A 1 105 ? -3.416 3.827 20.492 1.00 93.56 105 LEU A O 1
ATOM 796 N N . PRO A 1 106 ? -5.547 3.118 20.280 1.00 93.56 106 PRO A N 1
ATOM 797 C CA . PRO A 1 106 ? -5.636 2.515 21.605 1.00 93.56 106 PRO A CA 1
ATOM 798 C C . PRO A 1 106 ? -4.540 1.465 21.855 1.00 93.56 106 PRO A C 1
ATOM 800 O O . PRO A 1 106 ? -4.037 0.834 20.924 1.00 93.56 106 PRO A O 1
ATOM 803 N N . GLU A 1 107 ? -4.147 1.272 23.117 1.00 91.12 107 GLU A N 1
ATOM 804 C CA . GLU A 1 107 ? -3.075 0.333 23.495 1.00 91.12 107 GLU A CA 1
ATOM 805 C C . GLU A 1 107 ? -3.351 -1.106 23.027 1.00 91.12 107 GLU A C 1
ATOM 807 O O . GLU A 1 107 ? -2.455 -1.764 22.503 1.00 91.12 107 GLU A O 1
ATOM 812 N N . ASP A 1 108 ? -4.593 -1.577 23.132 1.00 89.50 108 ASP A N 1
ATOM 813 C CA . ASP A 1 108 ? -5.012 -2.898 22.656 1.00 89.50 108 ASP A CA 1
ATOM 814 C C . ASP A 1 108 ? -4.827 -3.045 21.137 1.00 89.50 108 ASP A C 1
ATOM 816 O O . ASP A 1 108 ? -4.300 -4.054 20.663 1.00 89.50 108 ASP A O 1
ATOM 820 N N . GLN A 1 109 ? -5.169 -2.013 20.360 1.00 89.06 109 GLN A N 1
ATOM 821 C CA . GLN A 1 109 ? -4.964 -2.021 18.911 1.00 89.06 109 GLN A CA 1
ATOM 822 C C . GLN A 1 109 ? -3.485 -1.914 18.532 1.00 89.06 109 GLN A C 1
ATOM 824 O O . GLN A 1 109 ? -3.042 -2.597 17.608 1.00 89.06 109 GLN A O 1
ATOM 829 N N . ARG A 1 110 ? -2.689 -1.129 19.268 1.00 89.62 110 ARG A N 1
ATOM 830 C CA . ARG A 1 110 ? -1.229 -1.087 19.082 1.00 89.62 110 ARG A CA 1
ATOM 831 C C . ARG A 1 110 ? -0.599 -2.459 19.306 1.00 89.62 110 ARG A C 1
ATOM 833 O O . ARG A 1 110 ? 0.269 -2.860 18.532 1.00 89.62 110 ARG A O 1
ATOM 840 N N . GLN A 1 111 ? -1.063 -3.208 20.306 1.00 87.75 111 GLN A N 1
ATOM 841 C CA . GLN A 1 111 ? -0.611 -4.578 20.552 1.00 87.75 111 GLN A CA 1
ATOM 842 C C . GLN A 1 111 ? -1.034 -5.538 19.437 1.00 87.75 111 GLN A C 1
ATOM 844 O O . GLN A 1 111 ? -0.215 -6.355 19.010 1.00 87.75 111 GLN A O 1
ATOM 849 N N . LYS A 1 112 ? -2.260 -5.412 18.909 1.00 86.50 112 LYS A N 1
ATOM 850 C CA . LYS A 1 112 ? -2.703 -6.180 17.733 1.00 86.50 112 LYS A CA 1
ATOM 851 C C . LYS A 1 112 ? -1.800 -5.916 16.520 1.00 86.50 112 LYS A C 1
ATOM 853 O O . LYS A 1 112 ? -1.304 -6.868 15.919 1.00 86.50 112 LYS A O 1
ATOM 858 N N . VAL A 1 113 ? -1.515 -4.648 16.205 1.00 87.75 113 VAL A N 1
ATOM 859 C CA . VAL A 1 113 ? -0.593 -4.270 15.115 1.00 87.75 113 VAL A CA 1
ATOM 860 C C . VAL A 1 113 ? 0.805 -4.841 15.369 1.00 87.75 113 VAL A C 1
ATOM 862 O O . VAL A 1 113 ? 1.371 -5.495 14.495 1.00 87.75 113 VAL A O 1
ATOM 865 N N . ALA A 1 114 ? 1.339 -4.696 16.585 1.00 86.69 114 ALA A N 1
ATOM 866 C CA . ALA A 1 114 ? 2.643 -5.241 16.956 1.00 86.69 114 ALA A CA 1
ATOM 867 C C . ALA A 1 114 ? 2.706 -6.778 16.840 1.00 86.69 114 ALA A C 1
ATOM 869 O O . ALA A 1 114 ? 3.716 -7.318 16.390 1.00 86.69 114 ALA A O 1
ATOM 870 N N . GLY A 1 115 ? 1.634 -7.492 17.196 1.00 82.62 115 GLY A N 1
ATOM 871 C CA . GLY A 1 115 ? 1.516 -8.940 17.006 1.00 82.62 115 GLY A CA 1
ATOM 872 C C . GLY A 1 115 ? 1.442 -9.330 15.528 1.00 82.62 115 GLY A C 1
ATOM 873 O O . GLY A 1 115 ? 2.086 -10.289 15.094 1.00 82.62 115 GLY A O 1
ATOM 874 N N . ALA A 1 116 ? 0.735 -8.529 14.731 1.00 79.69 116 ALA A N 1
ATOM 875 C CA . ALA A 1 116 ? 0.627 -8.693 13.289 1.00 79.69 116 ALA A CA 1
ATOM 876 C C . ALA A 1 116 ? 1.932 -8.368 12.537 1.00 79.69 116 ALA A C 1
ATOM 878 O O . ALA A 1 116 ? 2.082 -8.817 11.400 1.00 79.69 116 ALA A O 1
ATOM 879 N N . ARG A 1 117 ? 2.928 -7.717 13.172 1.00 75.00 117 ARG A N 1
ATOM 880 C CA . ARG A 1 117 ? 4.249 -7.420 12.567 1.00 75.00 117 ARG A CA 1
ATOM 881 C C . ARG A 1 117 ? 5.011 -8.648 12.056 1.00 75.00 117 ARG A C 1
ATOM 883 O O . ARG A 1 117 ? 5.927 -8.535 11.239 1.00 75.00 117 ARG A O 1
ATOM 890 N N . ARG A 1 118 ? 4.659 -9.842 12.532 1.00 70.19 118 ARG A N 1
ATOM 891 C CA . ARG A 1 118 ? 5.234 -11.105 12.043 1.00 70.19 118 ARG A CA 1
ATOM 892 C C . ARG A 1 118 ? 4.553 -11.622 10.770 1.00 70.19 118 ARG A C 1
ATOM 894 O O . ARG A 1 118 ? 5.179 -12.365 10.028 1.00 70.19 118 ARG A O 1
ATOM 901 N N . ALA A 1 119 ? 3.318 -11.203 10.496 1.00 67.06 119 ALA A N 1
ATOM 902 C CA . ALA A 1 119 ? 2.521 -11.591 9.325 1.00 67.06 119 ALA A CA 1
ATOM 903 C C . ALA A 1 119 ? 2.633 -10.597 8.148 1.00 67.06 119 ALA A C 1
ATOM 905 O O . ALA A 1 119 ? 1.899 -10.700 7.167 1.00 67.06 119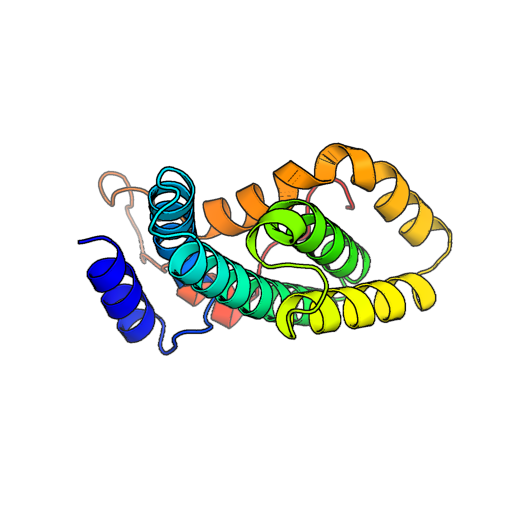 ALA A O 1
ATOM 906 N N . VAL A 1 120 ? 3.554 -9.642 8.255 1.00 62.03 120 VAL A N 1
ATOM 907 C CA . VAL A 1 120 ? 3.679 -8.423 7.445 1.00 62.03 120 VAL A CA 1
ATOM 908 C C . VAL A 1 120 ? 3.732 -8.669 5.929 1.00 62.03 120 VAL A C 1
ATOM 910 O O . VAL A 1 120 ? 2.879 -8.111 5.246 1.00 62.03 120 VAL A O 1
ATOM 913 N N . PRO A 1 121 ? 4.550 -9.590 5.381 1.00 62.78 121 PRO A N 1
ATOM 914 C CA . PRO A 1 121 ? 4.545 -9.860 3.934 1.00 62.78 121 PRO A CA 1
ATOM 915 C C . PRO A 1 121 ? 3.212 -10.410 3.391 1.00 62.78 121 PRO A C 1
ATOM 917 O O . PRO A 1 121 ? 2.959 -10.400 2.195 1.00 62.78 121 PRO A O 1
ATOM 920 N N . SER A 1 122 ? 2.322 -10.927 4.249 1.00 76.81 122 SER A N 1
ATOM 921 C CA . SER A 1 122 ? 1.042 -11.481 3.785 1.00 76.81 122 SER A CA 1
ATOM 922 C C . SER A 1 122 ? -0.016 -10.416 3.502 1.00 76.81 122 SER A C 1
ATOM 924 O O . SER A 1 122 ? -1.007 -10.715 2.840 1.00 76.81 122 SER A O 1
ATOM 926 N N . PHE A 1 123 ? 0.140 -9.191 4.011 1.00 85.50 123 PHE A N 1
ATOM 927 C CA . PHE A 1 123 ? -0.912 -8.177 3.912 1.00 85.50 123 PHE A CA 1
ATOM 928 C C . PHE A 1 123 ? -0.944 -7.482 2.559 1.00 85.50 123 PHE A C 1
ATOM 930 O O . PHE A 1 123 ? -2.031 -7.331 2.004 1.00 85.50 123 PHE A O 1
ATOM 937 N N . VAL A 1 124 ? 0.217 -7.146 1.992 1.00 89.94 124 VAL A N 1
ATOM 938 C CA . VAL A 1 124 ? 0.286 -6.591 0.635 1.00 89.94 124 VAL A CA 1
ATOM 939 C C . VAL A 1 124 ? -0.254 -7.609 -0.362 1.00 89.94 124 VAL A C 1
ATOM 941 O O . VAL A 1 124 ? -1.198 -7.306 -1.085 1.00 89.94 124 VAL A O 1
ATOM 944 N N . HIS A 1 125 ? 0.222 -8.856 -0.302 1.00 89.06 125 HIS A N 1
ATOM 945 C CA . HIS A 1 125 ? -0.285 -9.937 -1.148 1.00 89.06 125 HIS A CA 1
ATOM 946 C C . HIS A 1 125 ? -1.793 -10.172 -1.008 1.00 89.06 125 HIS A C 1
ATOM 948 O O . HIS A 1 125 ? -2.456 -10.440 -2.004 1.00 89.06 125 HIS A O 1
ATOM 954 N N . LYS A 1 126 ? -2.367 -10.057 0.198 1.00 88.44 126 LYS A N 1
ATOM 955 C CA . LYS A 1 126 ? -3.826 -10.157 0.385 1.00 88.44 126 LYS A CA 1
ATOM 956 C C . LYS A 1 126 ? -4.568 -9.031 -0.324 1.00 88.44 126 LYS A C 1
ATOM 958 O O . LYS A 1 126 ? -5.566 -9.309 -0.979 1.00 88.44 126 LYS A O 1
ATOM 963 N N . VAL A 1 127 ? -4.081 -7.794 -0.220 1.00 90.19 127 VAL A N 1
ATOM 964 C CA . VAL A 1 127 ? -4.671 -6.650 -0.930 1.00 90.19 127 VAL A CA 1
ATOM 965 C C . VAL A 1 127 ? -4.538 -6.836 -2.442 1.00 90.19 127 VAL A C 1
ATOM 967 O O . VAL A 1 127 ? -5.532 -6.717 -3.144 1.00 90.19 127 VAL A O 1
ATOM 970 N N . VAL A 1 128 ? -3.363 -7.219 -2.950 1.00 91.94 128 VAL A N 1
ATOM 971 C CA . VAL A 1 128 ? -3.157 -7.503 -4.383 1.00 91.94 128 VAL A CA 1
ATOM 972 C C . VAL A 1 128 ? -4.095 -8.621 -4.859 1.00 91.94 128 VAL A C 1
ATOM 974 O O . VAL A 1 128 ? -4.814 -8.462 -5.845 1.00 91.94 128 VAL A O 1
ATOM 977 N N . ALA A 1 129 ? -4.172 -9.735 -4.125 1.00 88.44 129 ALA A N 1
ATOM 978 C CA . ALA A 1 129 ? -5.047 -10.861 -4.450 1.00 88.44 129 ALA A CA 1
ATOM 979 C C . ALA A 1 129 ? -6.539 -10.502 -4.377 1.00 88.44 129 ALA A C 1
ATOM 981 O O . ALA A 1 129 ? -7.349 -11.053 -5.131 1.00 88.44 129 ALA A O 1
ATOM 982 N N . ALA A 1 130 ? -6.913 -9.546 -3.522 1.00 87.19 130 ALA A N 1
ATOM 983 C CA . ALA A 1 130 ? -8.264 -9.011 -3.486 1.00 87.19 130 ALA A CA 1
ATOM 984 C C . ALA A 1 130 ? -8.644 -8.315 -4.798 1.00 87.19 130 ALA A C 1
ATOM 986 O O . ALA A 1 130 ? -9.829 -8.241 -5.073 1.00 87.19 130 ALA A O 1
ATOM 987 N N . PHE A 1 131 ? -7.698 -7.913 -5.652 1.00 87.25 131 PHE A N 1
ATOM 988 C CA . PHE A 1 131 ? -7.973 -7.352 -6.982 1.00 87.25 131 PHE A CA 1
ATOM 989 C C . PHE A 1 131 ? -7.685 -8.304 -8.147 1.00 87.25 131 PHE A C 1
ATOM 991 O O . PHE A 1 131 ? -8.023 -7.979 -9.282 1.00 87.25 131 PHE A O 1
ATOM 998 N N . ASN A 1 132 ? -7.151 -9.505 -7.893 1.00 83.50 132 ASN A N 1
ATOM 999 C CA . ASN A 1 132 ? -7.041 -10.533 -8.930 1.00 83.50 132 ASN A CA 1
ATOM 1000 C C . ASN A 1 132 ? -8.439 -10.943 -9.411 1.00 83.50 132 ASN A C 1
ATOM 1002 O O . ASN A 1 132 ? -9.263 -11.426 -8.626 1.00 83.50 132 ASN A O 1
ATOM 1006 N N . GLU A 1 133 ? -8.718 -10.755 -10.696 1.00 67.69 133 GLU A N 1
ATOM 1007 C CA . GLU A 1 133 ? -9.951 -11.224 -11.321 1.00 67.69 133 GLU A CA 1
ATOM 1008 C C . GLU A 1 133 ? -9.850 -12.728 -11.590 1.00 67.69 133 GLU A C 1
ATOM 1010 O O . GLU A 1 133 ? -8.880 -13.204 -12.177 1.00 67.69 133 GLU A O 1
ATOM 1015 N N . GLU A 1 134 ? -10.845 -13.502 -11.152 1.00 57.62 134 GLU A N 1
ATOM 1016 C CA . GLU A 1 134 ? -10.926 -14.901 -11.571 1.00 57.62 134 GLU A CA 1
ATOM 1017 C C . GLU A 1 134 ? -11.444 -14.961 -13.011 1.00 57.62 134 GLU A C 1
ATOM 1019 O O . GLU A 1 134 ? -12.341 -14.188 -13.370 1.00 57.62 134 GLU A O 1
ATOM 1024 N N . PRO A 1 135 ? -10.935 -15.892 -13.837 1.00 50.66 135 PRO A N 1
ATOM 1025 C CA . PRO A 1 135 ? -11.419 -16.063 -15.196 1.00 50.66 135 PRO A CA 1
ATOM 1026 C C . PRO A 1 135 ? -12.925 -16.352 -15.188 1.00 50.66 135 PRO A C 1
ATOM 1028 O O . PRO A 1 135 ? -13.406 -17.214 -14.454 1.00 50.66 135 PRO A O 1
ATOM 1031 N N . ALA A 1 136 ? -13.661 -15.632 -16.039 1.00 49.50 136 ALA A N 1
ATOM 1032 C CA . ALA A 1 136 ? -15.125 -15.532 -16.102 1.00 49.50 136 ALA A CA 1
ATOM 1033 C C . ALA A 1 136 ? -15.908 -16.847 -16.339 1.00 49.50 136 ALA A C 1
ATOM 1035 O O . ALA A 1 136 ? -17.117 -16.823 -16.546 1.00 49.50 136 ALA A O 1
ATOM 1036 N N . VAL A 1 137 ? -15.255 -18.008 -16.292 1.00 45.34 137 VAL A N 1
ATOM 1037 C CA . VAL A 1 137 ? -15.815 -19.318 -16.656 1.00 45.34 137 VAL A CA 1
ATOM 1038 C C . VAL A 1 137 ? -16.864 -19.824 -15.644 1.00 45.34 137 VAL A C 1
ATOM 1040 O O . VAL A 1 137 ? -17.530 -20.818 -15.910 1.00 45.34 137 VAL A O 1
ATOM 1043 N N . GLN A 1 138 ? -17.070 -19.154 -14.501 1.00 45.09 138 GLN A N 1
ATOM 1044 C CA . GLN A 1 138 ? -17.946 -19.653 -13.424 1.00 45.09 138 GLN A CA 1
ATOM 1045 C C . GLN A 1 138 ? -19.040 -18.695 -12.916 1.00 45.09 138 GLN A C 1
ATOM 1047 O O . GLN A 1 138 ? -19.702 -19.023 -11.934 1.00 45.09 138 GLN A O 1
ATOM 1052 N N . ARG A 1 139 ? -19.283 -17.525 -13.523 1.00 52.62 139 ARG A N 1
ATOM 1053 C CA . ARG A 1 139 ? -20.158 -16.514 -12.887 1.00 52.62 139 ARG A CA 1
ATOM 1054 C C . ARG A 1 139 ? -21.525 -16.379 -13.569 1.00 52.62 139 ARG A C 1
ATOM 1056 O O . ARG A 1 139 ? -21.636 -15.797 -14.640 1.00 52.62 139 ARG A O 1
ATOM 1063 N N . VAL A 1 140 ? -22.567 -16.906 -12.918 1.00 45.62 140 VAL A N 1
ATOM 1064 C CA . VAL A 1 140 ? -23.990 -16.687 -13.250 1.00 45.62 140 VAL A CA 1
ATOM 1065 C C . VAL A 1 140 ? -24.528 -15.559 -12.351 1.00 45.62 140 VAL A C 1
ATOM 1067 O O . VAL A 1 140 ? -24.683 -15.777 -11.153 1.00 45.62 140 VAL A O 1
ATOM 1070 N N . GLY A 1 141 ? -24.785 -14.361 -12.899 1.00 58.41 141 GLY A N 1
ATOM 1071 C CA . GLY A 1 141 ? -25.340 -13.193 -12.177 1.00 58.41 141 GLY A CA 1
ATOM 1072 C C . GLY A 1 141 ? -24.839 -11.830 -12.697 1.00 58.41 141 GLY A C 1
ATOM 1073 O O . GLY A 1 141 ? -24.046 -11.801 -13.635 1.00 58.41 141 GLY A O 1
ATOM 1074 N N . GLU A 1 142 ? -25.291 -10.709 -12.103 1.00 51.91 142 GLU A N 1
ATOM 1075 C CA . GLU A 1 142 ? -24.703 -9.369 -12.331 1.00 51.91 142 GLU A CA 1
ATOM 1076 C C . GLU A 1 142 ? -23.223 -9.394 -11.925 1.00 51.91 142 GLU A C 1
ATOM 1078 O O . GLU A 1 142 ? -22.881 -9.484 -10.745 1.00 51.91 142 GLU A O 1
ATOM 1083 N N . VAL A 1 143 ? -22.334 -9.360 -12.916 1.00 60.97 143 VAL A N 1
ATOM 1084 C CA . VAL A 1 143 ? -20.889 -9.422 -12.693 1.00 60.97 143 VAL A CA 1
ATOM 1085 C C . VAL A 1 143 ? -20.389 -8.018 -12.379 1.00 60.97 143 VAL A C 1
ATOM 1087 O O . VAL A 1 143 ? -20.036 -7.275 -13.288 1.00 60.97 143 VAL A O 1
ATOM 1090 N N . ARG A 1 144 ? -20.350 -7.662 -11.093 1.00 67.69 144 ARG A N 1
ATOM 1091 C CA . ARG A 1 144 ? -19.553 -6.517 -10.639 1.00 67.69 144 ARG A CA 1
ATOM 1092 C C . ARG A 1 144 ? -18.095 -6.929 -10.536 1.00 67.69 144 ARG A C 1
ATOM 1094 O O . ARG A 1 144 ? -17.759 -8.004 -10.028 1.00 67.69 144 ARG A O 1
ATOM 1101 N N . SER A 1 145 ? -17.222 -6.080 -11.036 1.00 75.56 145 SER A N 1
ATOM 1102 C CA . SER A 1 145 ? -15.790 -6.217 -10.874 1.00 75.56 145 SER A CA 1
ATOM 1103 C C . SER A 1 145 ? -15.361 -5.889 -9.445 1.00 75.56 145 SER A C 1
ATOM 1105 O O . SER A 1 145 ? -16.029 -5.162 -8.712 1.00 75.56 145 SER A O 1
ATOM 1107 N N . LYS A 1 146 ? -14.200 -6.405 -9.035 1.00 79.81 146 LYS A N 1
ATOM 1108 C CA . LYS A 1 146 ? -13.655 -6.113 -7.702 1.00 79.81 146 LYS A CA 1
ATOM 1109 C C . LYS A 1 146 ? -13.260 -4.635 -7.538 1.00 79.81 146 LYS A C 1
ATOM 1111 O O . LYS A 1 146 ? -13.216 -4.144 -6.417 1.00 79.81 146 LYS A O 1
ATOM 1116 N N . ALA A 1 147 ? -13.008 -3.935 -8.649 1.00 81.44 147 ALA A N 1
ATOM 1117 C CA . ALA A 1 147 ? -12.795 -2.491 -8.676 1.00 81.44 147 ALA A CA 1
ATOM 1118 C C . ALA A 1 147 ? -14.077 -1.727 -8.307 1.00 81.44 147 ALA A C 1
ATOM 1120 O O . ALA A 1 147 ? -14.059 -0.924 -7.383 1.00 81.44 147 ALA A O 1
ATOM 1121 N N . GLU A 1 148 ? -15.209 -2.071 -8.926 1.00 80.75 148 GLU A N 1
ATOM 1122 C CA . GLU A 1 148 ? -16.505 -1.447 -8.614 1.00 80.75 148 GLU A CA 1
ATOM 1123 C C . GLU A 1 148 ? -16.920 -1.686 -7.154 1.00 80.75 148 GLU A C 1
ATOM 1125 O O . GLU A 1 148 ? -17.395 -0.777 -6.479 1.00 80.75 148 GLU A O 1
ATOM 1130 N N . VAL A 1 149 ? -16.675 -2.892 -6.627 1.00 81.19 149 VAL A N 1
ATOM 1131 C CA . VAL A 1 149 ? -16.928 -3.197 -5.207 1.00 81.19 149 VAL A CA 1
ATOM 1132 C C . VAL A 1 149 ? -16.070 -2.320 -4.283 1.00 8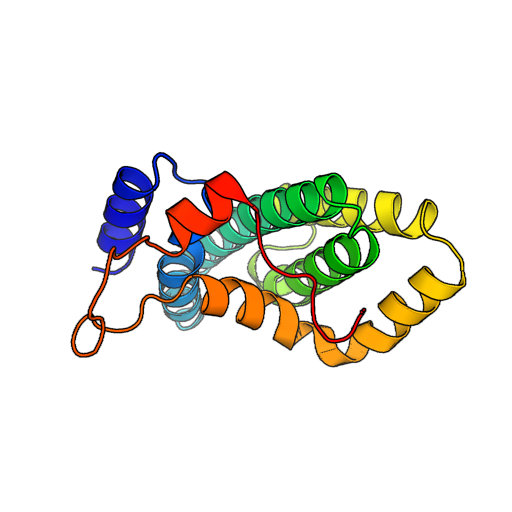1.19 149 VAL A C 1
ATOM 1134 O O . VAL A 1 149 ? -16.559 -1.836 -3.259 1.00 81.19 149 VAL A O 1
ATOM 1137 N N . TYR A 1 150 ? -14.808 -2.074 -4.646 1.00 85.44 150 TYR A N 1
ATOM 1138 C CA . TYR A 1 150 ? -13.928 -1.188 -3.886 1.00 85.44 150 TYR A CA 1
ATOM 1139 C C . TYR A 1 150 ? -14.412 0.268 -3.903 1.00 85.44 150 TYR A C 1
ATOM 1141 O O . TYR A 1 150 ? -14.426 0.914 -2.851 1.00 85.44 150 TYR A O 1
ATOM 1149 N N . ASP A 1 151 ? -14.852 0.773 -5.055 1.00 84.75 151 ASP A N 1
ATOM 1150 C CA . ASP A 1 151 ? -15.358 2.143 -5.179 1.00 84.75 151 ASP A CA 1
ATOM 1151 C C . ASP A 1 151 ? -16.611 2.374 -4.318 1.00 84.75 151 ASP A C 1
ATOM 1153 O O . ASP A 1 151 ? -16.761 3.425 -3.685 1.00 84.75 151 ASP A O 1
ATOM 1157 N N . GLU A 1 152 ? -17.480 1.365 -4.216 1.00 83.25 152 GLU A N 1
ATOM 1158 C CA . GLU A 1 152 ? -18.686 1.412 -3.386 1.00 83.25 152 GLU A CA 1
ATOM 1159 C C . GLU A 1 152 ? -18.373 1.305 -1.882 1.00 83.25 152 GLU A C 1
ATOM 1161 O O . GLU A 1 152 ? -18.911 2.074 -1.080 1.00 83.25 152 GLU A O 1
ATOM 1166 N N . GLY A 1 153 ? -17.497 0.374 -1.479 1.00 78.62 153 GLY A N 1
ATOM 1167 C CA . GLY A 1 153 ? -17.396 -0.063 -0.077 1.00 78.62 153 GLY A CA 1
ATOM 1168 C C . GLY A 1 153 ? -15.989 -0.208 0.503 1.00 78.62 153 GLY A C 1
ATOM 1169 O O . GLY A 1 153 ? -15.850 -0.316 1.716 1.00 78.62 153 GLY A O 1
ATOM 1170 N N . GLY A 1 154 ? -14.937 -0.138 -0.312 1.00 84.19 154 GLY A N 1
ATOM 1171 C CA . GLY A 1 154 ? -13.566 -0.448 0.100 1.00 84.19 154 GLY A CA 1
ATOM 1172 C C . GLY A 1 154 ? -13.279 -1.955 0.157 1.00 84.19 154 GLY A C 1
ATOM 1173 O O . GLY A 1 154 ? -13.937 -2.750 -0.508 1.00 84.19 154 GLY A O 1
ATOM 1174 N N . LEU A 1 155 ? -12.252 -2.342 0.920 1.00 81.44 155 LEU A N 1
ATOM 1175 C CA . LEU A 1 155 ? -11.910 -3.742 1.191 1.00 81.44 155 LEU A CA 1
ATOM 1176 C C . LEU A 1 155 ? -12.338 -4.138 2.604 1.00 81.44 155 LEU A C 1
ATOM 1178 O O . LEU A 1 155 ? -12.362 -3.297 3.505 1.00 81.44 155 LEU A O 1
ATOM 1182 N N . ASP A 1 156 ? -12.580 -5.433 2.803 1.00 79.25 156 ASP A N 1
ATOM 1183 C CA . ASP A 1 156 ? -12.755 -5.998 4.138 1.00 79.25 156 ASP A CA 1
ATOM 1184 C C . ASP A 1 156 ? -11.495 -5.785 5.003 1.00 79.25 156 ASP A C 1
ATOM 1186 O O . ASP A 1 156 ? -10.373 -5.832 4.482 1.00 79.25 156 ASP A O 1
ATOM 1190 N N . PRO A 1 157 ? -11.645 -5.593 6.328 1.00 75.69 157 PRO A N 1
ATOM 1191 C CA . PRO A 1 157 ? -10.513 -5.449 7.238 1.00 75.69 157 PRO A CA 1
ATOM 1192 C C . PRO A 1 157 ? -9.565 -6.652 7.176 1.00 75.69 157 PRO A C 1
ATOM 1194 O O . PRO A 1 157 ? -9.971 -7.791 6.928 1.00 75.69 157 PRO A O 1
ATOM 1197 N N . LEU A 1 158 ? -8.279 -6.432 7.468 1.00 75.25 158 LEU A N 1
ATOM 1198 C CA . LEU A 1 158 ? -7.303 -7.520 7.449 1.00 75.25 158 LEU A CA 1
ATOM 1199 C C . LEU A 1 158 ? -7.644 -8.553 8.551 1.00 75.25 158 LEU A C 1
ATOM 1201 O O . LEU A 1 158 ? -7.655 -8.204 9.732 1.00 75.25 158 LEU A O 1
ATOM 1205 N N . PRO A 1 159 ? -7.834 -9.848 8.217 1.00 61.06 159 PRO A N 1
ATOM 1206 C CA . PRO A 1 159 ? -8.471 -10.842 9.099 1.00 61.06 159 PRO A CA 1
ATOM 1207 C C . PRO A 1 159 ? -7.676 -11.210 10.363 1.00 61.06 159 PRO A C 1
ATOM 1209 O O . PRO A 1 159 ? -8.153 -11.977 11.188 1.00 61.06 159 PRO A O 1
ATOM 1212 N N . VAL A 1 160 ? -6.452 -10.695 10.515 1.00 58.69 160 VAL A N 1
ATOM 1213 C CA . VAL A 1 160 ? -5.594 -10.917 11.696 1.00 58.69 160 VAL A CA 1
ATOM 1214 C C . VAL A 1 160 ? -5.828 -9.838 12.769 1.00 58.69 160 VAL A C 1
ATOM 1216 O O . VAL A 1 160 ? -5.264 -9.918 13.856 1.00 58.69 160 VAL A O 1
ATOM 1219 N N . LEU A 1 161 ? -6.643 -8.819 12.474 1.00 57.12 161 LEU A N 1
ATOM 1220 C CA . LEU A 1 161 ? -6.854 -7.657 13.342 1.00 57.12 161 LEU A CA 1
ATOM 1221 C C . LEU A 1 161 ? -8.315 -7.455 13.779 1.00 57.12 161 LEU A C 1
ATOM 1223 O O . LEU A 1 161 ? -8.537 -6.661 14.700 1.00 57.12 161 LEU A O 1
ATOM 1227 N N . ALA A 1 162 ? -9.257 -8.205 13.190 1.00 49.84 162 ALA A N 1
ATOM 1228 C CA . ALA A 1 162 ? -10.651 -8.300 13.633 1.00 49.84 162 ALA A CA 1
ATOM 1229 C C . ALA A 1 162 ? -10.732 -8.917 15.042 1.00 49.84 162 ALA A C 1
ATOM 1231 O O . ALA A 1 162 ? -10.271 -10.066 15.215 1.00 49.84 162 ALA A O 1
#

Radius of gyration: 15.95 Å; chains: 1; bounding box: 45×30×46 Å

Sequence (162 aa):
MLEKAALLKADWVGGSRHPGVLPELDALGGLLEANEEWQEDASAVRGRMLGILLEVADRYVGLGESASACALLEAAMREYEEVVGLKHPSVKACFRRAEQLLSNLPEDQRQKVAGARRAVPSFVHKVVAAFNEEPAVQRVGEVRSKAEVYDEGGLDPLPVLA